Protein AF-A0A7V4LQ04-F1 (afdb_monomer_lite)

Sequence (183 aa):
MHCKVITAQLSDYAEFDQTTLKGTPGYFRIARTCKGQWWFLDPENKPFYYKGVCAVNRAGTPGGRRADPGPYAATVNKKYHYQAGVDSFISACIGKIKELNFNALGAWTTEEFFNNNVPFTEIIEFFKEGPFLPSVNEKNPLPDIFHPAWLIAADRKARALCSPLRYSKWLVGYFTDNELGFG

Foldseek 3Di:
DDQDDDDDDDDDDFPWPPVQWDDDAQAWIWTAGPVGDIFIAANNRHTDDAFADEQQDLQPAPDQLHRHRDPSNVVCCVPQVPVVHPVSVLVVSVVVCVVVVHQAHEESNDPVNQPPPGAYEYEQALQVWADFDPDPDPVRTGHPCVPPVSVVRSVVSCCVPCVVCVPPSRYNYYHHHPDNPPD

pLDDT: mean 89.76, std 14.64, range [37.78, 98.31]

Radius of gyration: 19.92 Å; chains: 1; bounding box: 58×37×59 Å

Secondary structure (DSSP, 8-state):
--PPP---SS-SS--B-GGG-BS-TTS-EEEEBTTS-EEEE-TTS-EE---EES--SS--SSSGGGPPP-HHHHHHHHHHTGGG-SHHHHHHHHHHHHHTT--EE-TT--GGGTTSS--EEEE--GGGSS-B---S-TTSPPB-TTSHHHHHHHHHHHHHHHGGGTT-SSEEEEE--S-----

Structure (mmCIF, N/CA/C/O backbone):
data_AF-A0A7V4LQ04-F1
#
_entry.id   AF-A0A7V4LQ04-F1
#
loop_
_atom_site.group_PDB
_atom_site.id
_atom_site.type_symbol
_atom_site.label_atom_id
_atom_site.label_alt_id
_atom_site.label_comp_id
_atom_site.label_asym_id
_atom_site.label_entity_id
_atom_site.label_seq_id
_atom_site.pdbx_PDB_ins_code
_atom_site.Cartn_x
_atom_site.Cartn_y
_atom_site.Cartn_z
_atom_site.occupancy
_atom_site.B_iso_or_equiv
_atom_site.auth_seq_id
_atom_site.auth_comp_id
_atom_site.auth_asym_id
_atom_site.auth_atom_id
_atom_site.pdbx_PDB_model_num
ATOM 1 N N . MET A 1 1 ? -33.899 -3.993 17.419 1.00 39.34 1 MET A N 1
ATOM 2 C CA . MET A 1 1 ? -32.480 -4.404 17.328 1.00 39.34 1 MET A CA 1
ATOM 3 C C . MET A 1 1 ? -31.778 -3.884 18.568 1.00 39.34 1 MET A C 1
ATOM 5 O O . MET A 1 1 ? -31.839 -2.688 18.808 1.00 39.34 1 MET A O 1
ATOM 9 N N . HIS A 1 2 ? -31.218 -4.758 19.400 1.00 44.12 2 HIS A N 1
ATOM 10 C CA . HIS A 1 2 ? -30.529 -4.361 20.632 1.00 44.12 2 HIS A CA 1
ATOM 11 C C . HIS A 1 2 ? -29.024 -4.557 20.448 1.00 44.12 2 HIS A C 1
ATOM 13 O O . HIS A 1 2 ? -28.567 -5.684 20.262 1.00 44.12 2 HIS A O 1
ATOM 19 N N . CYS A 1 3 ? -28.276 -3.452 20.453 1.00 42.38 3 CYS A N 1
ATOM 20 C CA . CYS A 1 3 ? -26.818 -3.449 20.426 1.00 42.38 3 CYS A CA 1
ATOM 21 C C . CYS A 1 3 ? -26.306 -3.762 21.842 1.00 42.38 3 CYS A C 1
ATOM 23 O O . CYS A 1 3 ? -26.755 -3.147 22.808 1.00 42.38 3 CYS A O 1
ATOM 25 N N . LYS A 1 4 ? -25.427 -4.759 21.989 1.00 49.12 4 LYS A N 1
ATOM 26 C CA . LYS A 1 4 ? -24.794 -5.087 23.277 1.00 49.12 4 LYS A CA 1
ATOM 27 C C . LYS A 1 4 ? -23.547 -4.219 23.460 1.00 49.12 4 LYS A C 1
ATOM 29 O O . LYS A 1 4 ? -22.681 -4.201 22.592 1.00 49.12 4 LYS A O 1
ATOM 34 N N . VAL A 1 5 ? -23.482 -3.531 24.597 1.00 46.34 5 VAL A N 1
ATOM 35 C CA . VAL A 1 5 ? -22.444 -2.561 24.979 1.00 46.34 5 VAL A CA 1
ATOM 36 C C . VAL A 1 5 ? -21.279 -3.269 25.678 1.00 46.34 5 VAL A C 1
ATOM 38 O O . VAL A 1 5 ? -21.506 -4.119 26.537 1.00 46.34 5 VAL A O 1
ATOM 41 N N . ILE A 1 6 ? -20.039 -2.887 25.362 1.00 44.56 6 ILE A N 1
ATOM 42 C CA . ILE A 1 6 ? -18.878 -3.101 26.238 1.00 44.56 6 ILE A CA 1
ATOM 43 C C . ILE A 1 6 ? -18.200 -1.747 26.429 1.00 44.56 6 ILE A C 1
ATOM 45 O O . ILE A 1 6 ? -17.820 -1.087 25.465 1.00 44.56 6 ILE A O 1
ATOM 49 N N . THR A 1 7 ? -18.080 -1.335 27.685 1.00 43.47 7 THR A N 1
ATOM 50 C CA . THR A 1 7 ? -17.451 -0.095 28.131 1.00 43.47 7 THR A CA 1
ATOM 51 C C . THR A 1 7 ? -15.933 -0.253 28.191 1.00 43.47 7 THR A C 1
ATOM 53 O O . THR A 1 7 ? -15.407 -0.985 29.024 1.00 43.47 7 THR A O 1
ATOM 56 N N . ALA A 1 8 ? -15.219 0.497 27.355 1.00 37.78 8 ALA A N 1
ATOM 57 C CA . ALA A 1 8 ? -13.847 0.915 27.618 1.00 37.78 8 ALA A CA 1
ATOM 58 C C . ALA A 1 8 ? -13.686 2.356 27.118 1.00 37.78 8 ALA A C 1
ATOM 60 O O . ALA A 1 8 ? -14.088 2.686 26.005 1.00 37.78 8 ALA A O 1
ATOM 61 N N . GLN A 1 9 ? -13.174 3.218 27.995 1.00 41.06 9 GLN A N 1
ATOM 62 C CA . GLN A 1 9 ? -13.114 4.668 27.837 1.00 41.06 9 GLN A CA 1
ATOM 63 C C . GLN A 1 9 ? -12.312 5.101 26.601 1.00 41.06 9 GLN A C 1
ATOM 65 O O . GLN A 1 9 ? -11.087 5.102 26.622 1.00 41.06 9 GLN A O 1
ATOM 70 N N . LEU A 1 10 ? -13.036 5.525 25.567 1.00 42.66 10 LEU A N 1
ATOM 71 C CA . LEU A 1 10 ? -12.818 6.703 24.723 1.00 42.66 10 LEU A CA 1
ATOM 72 C C . LEU A 1 10 ? -14.223 7.059 24.198 1.00 42.66 10 LEU A C 1
ATOM 74 O O . LEU A 1 10 ? -14.940 6.191 23.710 1.00 42.66 10 LEU A O 1
ATOM 78 N N . SER A 1 11 ? -14.646 8.297 24.439 1.00 41.94 11 SER A N 1
ATOM 79 C CA . SER A 1 11 ? -16.020 8.818 24.357 1.00 41.94 11 SER A CA 1
ATOM 80 C C . SER A 1 11 ? -16.844 8.362 23.142 1.00 41.94 11 SER A C 1
ATOM 82 O O . SER A 1 11 ? -16.360 8.462 22.023 1.00 41.94 11 SER A O 1
ATOM 84 N N . ASP A 1 12 ? -18.086 7.911 23.387 1.00 45.88 12 ASP A N 1
ATOM 85 C CA . ASP A 1 12 ? -19.365 7.993 22.631 1.00 45.88 12 ASP A CA 1
ATOM 86 C C . ASP A 1 12 ? -19.431 8.001 21.081 1.00 45.88 12 ASP A C 1
ATOM 88 O O . ASP A 1 12 ? -20.521 8.100 20.510 1.00 45.88 12 ASP A O 1
ATOM 92 N N . TYR A 1 13 ? -18.328 7.884 20.345 1.00 51.25 13 TYR A N 1
ATOM 93 C CA . TYR A 1 13 ? -18.290 8.214 18.919 1.00 51.25 13 TYR A CA 1
ATOM 94 C C . TYR A 1 13 ? -18.529 7.043 17.970 1.00 51.25 13 TYR A C 1
ATOM 96 O O . TYR A 1 13 ? -18.752 7.278 16.782 1.00 51.25 13 TYR A O 1
ATOM 104 N N . ALA A 1 14 ? -18.581 5.802 18.450 1.00 62.28 14 ALA A N 1
ATOM 105 C CA . ALA A 1 14 ? -18.986 4.692 17.599 1.00 62.28 14 ALA A CA 1
ATOM 106 C C . ALA A 1 14 ? -19.410 3.471 18.414 1.00 62.28 14 ALA A C 1
ATOM 108 O O . ALA A 1 14 ? -18.635 2.540 18.621 1.00 62.28 14 ALA A O 1
ATOM 109 N N . GLU A 1 15 ? -20.680 3.416 18.807 1.00 86.06 15 GLU A N 1
ATOM 110 C CA . GLU A 1 15 ? -21.297 2.098 18.909 1.00 86.06 15 GLU A CA 1
ATOM 111 C C . GLU A 1 15 ? -21.209 1.451 17.522 1.00 86.06 15 GLU A C 1
ATOM 113 O O . GLU A 1 15 ? -21.751 1.985 16.551 1.00 86.06 15 GLU A O 1
ATOM 118 N N . PHE A 1 16 ? -20.465 0.354 17.406 1.00 90.75 16 PHE A N 1
ATOM 119 C CA . PHE A 1 16 ? -20.340 -0.393 16.160 1.00 90.75 16 PHE A CA 1
ATOM 120 C C . PHE A 1 16 ? -21.415 -1.467 16.068 1.00 90.75 16 PHE A C 1
ATOM 122 O O . PHE A 1 16 ? -21.616 -2.243 17.005 1.00 90.75 16 PHE A O 1
ATOM 129 N N . ASP A 1 17 ? -22.038 -1.559 14.897 1.00 92.38 17 ASP A N 1
ATOM 130 C CA . ASP A 1 17 ? -22.910 -2.665 14.536 1.00 92.38 17 ASP A CA 1
ATOM 131 C C . ASP A 1 17 ? -22.056 -3.929 14.370 1.00 92.38 17 ASP A C 1
ATOM 133 O O . ASP A 1 17 ? -21.415 -4.145 13.336 1.00 92.38 17 ASP A O 1
ATOM 137 N N . GLN A 1 18 ? -22.043 -4.774 15.403 1.00 89.75 18 GLN A N 1
ATOM 138 C CA . GLN A 1 18 ? -21.232 -5.995 15.448 1.00 89.75 18 GLN A CA 1
ATOM 139 C C . GLN A 1 18 ? -21.544 -6.967 14.301 1.00 89.75 18 GLN A C 1
ATOM 141 O O . GLN A 1 18 ? -20.694 -7.779 13.945 1.00 89.75 18 GLN A O 1
ATOM 146 N N . THR A 1 19 ? -22.725 -6.874 13.679 1.00 95.19 19 THR A N 1
ATOM 147 C CA . THR A 1 19 ? -23.082 -7.719 12.527 1.00 95.19 19 THR A CA 1
ATOM 148 C C . THR A 1 19 ? -22.306 -7.345 11.259 1.00 95.19 19 THR A C 1
ATOM 150 O O . THR A 1 19 ? -22.142 -8.169 10.357 1.00 95.19 19 THR A O 1
ATOM 153 N N . THR A 1 20 ? -21.772 -6.120 11.203 1.00 96.44 20 THR A N 1
ATOM 154 C CA . THR A 1 20 ? -20.971 -5.608 10.080 1.00 96.44 20 THR A CA 1
ATOM 155 C C . THR A 1 20 ? -19.475 -5.843 10.244 1.00 96.44 20 THR A C 1
ATOM 157 O O . THR A 1 20 ? -18.717 -5.558 9.319 1.00 96.44 20 THR A O 1
ATOM 160 N N . LEU A 1 21 ? -19.040 -6.363 11.394 1.00 95.81 21 LEU A N 1
ATOM 161 C CA . LEU A 1 21 ? -17.631 -6.559 11.700 1.00 95.81 21 LEU A CA 1
ATOM 162 C C . LEU A 1 21 ? -17.006 -7.593 10.754 1.00 95.81 21 LEU A C 1
ATOM 164 O O . LEU A 1 21 ? -17.440 -8.746 10.702 1.00 95.81 21 LEU A O 1
ATOM 168 N N . LYS A 1 22 ? -15.973 -7.188 10.008 1.00 97.19 22 LYS A N 1
ATOM 169 C CA . LYS A 1 22 ? -15.220 -8.058 9.090 1.00 97.19 22 LYS A CA 1
ATOM 170 C C . LYS A 1 22 ? -13.723 -7.996 9.371 1.00 97.19 22 LYS A C 1
ATOM 172 O O . LYS A 1 22 ? -13.176 -6.924 9.618 1.00 97.19 22 LYS A O 1
ATOM 177 N N . GLY A 1 23 ? -13.070 -9.151 9.269 1.00 95.62 23 GLY A N 1
ATOM 178 C CA . GLY A 1 23 ? -11.631 -9.327 9.473 1.00 95.62 23 GLY A CA 1
ATOM 179 C C . GLY A 1 23 ? -11.290 -10.122 10.737 1.00 95.62 23 GLY A C 1
ATOM 180 O O . GLY A 1 23 ? -12.163 -10.464 11.537 1.00 95.62 23 GLY A O 1
ATOM 181 N N . THR A 1 24 ? -10.005 -10.422 10.909 1.00 95.56 24 THR A N 1
ATOM 182 C CA . THR A 1 24 ? -9.486 -11.275 11.990 1.00 95.56 24 THR A CA 1
ATOM 183 C C . THR A 1 24 ? -9.037 -10.424 13.182 1.00 95.56 24 THR A C 1
ATOM 185 O O . THR A 1 24 ? -8.336 -9.435 12.967 1.00 95.56 24 THR A O 1
ATOM 188 N N . PRO A 1 25 ? -9.403 -10.763 14.437 1.00 94.88 25 PRO A N 1
ATOM 189 C CA . PRO A 1 25 ? -8.907 -10.057 15.620 1.00 94.88 25 PRO A CA 1
ATOM 190 C C . PRO A 1 25 ? -7.378 -9.959 15.656 1.00 94.88 25 PRO A C 1
ATOM 192 O O . PRO A 1 25 ? -6.672 -10.884 15.249 1.00 94.88 25 PRO A O 1
ATOM 195 N N . GLY A 1 26 ? -6.863 -8.834 16.152 1.00 95.56 26 GLY A N 1
ATOM 196 C CA . GLY A 1 26 ? -5.428 -8.567 16.139 1.00 95.56 26 GLY A CA 1
ATOM 197 C C . GLY A 1 26 ? -4.886 -8.215 14.754 1.00 95.56 26 GLY A C 1
ATOM 198 O O . GLY A 1 26 ? -3.696 -8.374 14.538 1.00 95.56 26 GLY A O 1
ATOM 199 N N . TYR A 1 27 ? -5.714 -7.796 13.805 1.00 97.81 27 TYR A N 1
ATOM 200 C CA . TYR A 1 27 ? -5.316 -7.180 12.536 1.00 97.81 27 TYR A CA 1
ATOM 201 C C . TYR A 1 27 ? -6.244 -5.995 12.272 1.00 97.81 27 TYR A C 1
ATOM 203 O O . TYR A 1 27 ? -7.219 -5.811 13.002 1.00 97.81 27 TYR A O 1
ATOM 211 N N . PHE A 1 28 ? -5.975 -5.211 11.228 1.00 97.88 28 PHE A N 1
ATOM 212 C CA . PHE A 1 28 ? -6.939 -4.213 10.783 1.00 97.88 28 PHE A CA 1
ATOM 213 C C . PHE A 1 28 ? -8.249 -4.878 10.351 1.00 97.88 28 PHE A C 1
ATOM 215 O O . PHE A 1 28 ? -8.267 -5.924 9.697 1.00 97.88 28 PHE A O 1
ATOM 222 N N . ARG A 1 29 ? -9.360 -4.269 10.754 1.00 97.50 29 ARG A N 1
ATOM 223 C CA . ARG A 1 29 ? -10.722 -4.744 10.489 1.00 97.50 29 ARG A CA 1
ATOM 224 C C . ARG A 1 29 ? -11.580 -3.593 10.000 1.00 97.50 29 ARG A C 1
ATOM 226 O O . ARG A 1 29 ? -11.155 -2.443 10.036 1.00 97.50 29 ARG A O 1
ATOM 233 N N . ILE A 1 30 ? -12.797 -3.899 9.576 1.00 97.25 30 ILE A N 1
ATOM 234 C CA . ILE A 1 30 ? -13.796 -2.882 9.254 1.00 97.25 30 ILE A CA 1
ATOM 235 C C . ILE A 1 30 ? -15.087 -3.154 10.009 1.00 97.25 30 ILE A C 1
ATOM 237 O O . ILE A 1 30 ? -15.466 -4.307 10.229 1.00 97.25 30 ILE A O 1
ATOM 241 N N . ALA A 1 31 ? -15.764 -2.082 10.393 1.00 96.50 31 ALA A N 1
ATOM 242 C CA . ALA A 1 31 ? -17.112 -2.128 10.929 1.00 96.50 31 ALA A CA 1
ATOM 243 C C . ALA A 1 31 ? -17.835 -0.823 10.611 1.00 96.50 31 ALA A C 1
ATOM 245 O O . ALA A 1 31 ? -17.219 0.226 10.400 1.00 96.50 31 ALA A O 1
ATOM 246 N N . ARG A 1 32 ? -19.161 -0.892 10.601 1.00 95.81 32 ARG A N 1
ATOM 247 C CA . ARG A 1 32 ? -20.026 0.270 10.480 1.00 95.81 32 ARG A CA 1
ATOM 248 C C . ARG A 1 32 ? -20.521 0.684 11.861 1.00 95.81 32 ARG A C 1
ATOM 250 O O . ARG A 1 32 ? -20.871 -0.164 12.680 1.00 95.81 32 ARG A O 1
ATOM 257 N N . THR A 1 33 ? -20.577 1.980 12.132 1.00 93.56 33 THR A N 1
ATOM 258 C CA . THR A 1 33 ? -21.249 2.499 13.330 1.00 93.56 33 THR A CA 1
ATOM 259 C C . THR A 1 33 ? -22.756 2.221 13.256 1.00 93.56 33 THR A C 1
ATOM 261 O O . THR A 1 33 ? -23.320 2.087 12.166 1.00 93.56 33 THR A O 1
ATOM 264 N N . CYS A 1 34 ? -23.453 2.222 14.394 1.00 90.69 34 CYS A N 1
ATOM 265 C CA . CYS A 1 34 ? -24.920 2.183 14.466 1.00 90.69 34 CYS A CA 1
ATOM 266 C C . CYS A 1 34 ? -25.579 3.357 13.715 1.00 90.69 34 CYS A C 1
ATOM 268 O O . CYS A 1 34 ? -26.743 3.278 13.335 1.00 90.69 34 CYS A O 1
ATOM 270 N N . LYS A 1 35 ? -24.825 4.440 13.477 1.00 91.06 35 LYS A N 1
ATOM 271 C CA . LYS A 1 35 ? -25.237 5.621 12.703 1.00 91.06 35 LYS A CA 1
ATOM 272 C C . LYS A 1 35 ? -24.891 5.528 11.209 1.00 91.06 35 LYS A C 1
ATOM 274 O O . LYS A 1 35 ? -25.196 6.457 10.467 1.00 91.06 35 LYS A O 1
ATOM 279 N N . GLY A 1 36 ? -24.262 4.440 10.754 1.00 93.06 36 GLY A N 1
ATOM 280 C CA . GLY A 1 36 ? -24.052 4.140 9.336 1.00 93.06 36 GLY A CA 1
ATOM 281 C C . GLY A 1 36 ? -22.673 4.477 8.750 1.00 93.06 36 GLY A C 1
ATOM 282 O O . GLY A 1 36 ? -22.470 4.232 7.564 1.00 93.06 36 GLY A O 1
ATOM 283 N N . GLN A 1 37 ? -21.715 4.993 9.528 1.00 95.06 37 GLN A N 1
ATOM 284 C CA . GLN A 1 37 ? -20.375 5.348 9.024 1.00 95.06 37 GLN A CA 1
ATOM 285 C C . GLN A 1 37 ? -19.444 4.134 9.037 1.00 95.06 37 GLN A C 1
ATOM 287 O O . GLN A 1 37 ? -19.369 3.436 10.044 1.00 95.06 37 GLN A O 1
ATOM 292 N N . TRP A 1 38 ? -18.706 3.898 7.952 1.00 95.88 38 TRP A N 1
ATOM 293 C CA . TRP A 1 38 ? -17.673 2.861 7.904 1.00 95.88 38 TRP A CA 1
ATOM 294 C C . TRP A 1 38 ? -16.357 3.362 8.482 1.00 95.88 38 TRP A C 1
ATOM 296 O O . TRP A 1 38 ? -15.918 4.468 8.175 1.00 95.88 38 TRP A O 1
ATOM 306 N N . TRP A 1 39 ? -15.724 2.512 9.280 1.00 96.31 39 TRP A N 1
ATOM 307 C CA . TRP A 1 39 ? -14.417 2.763 9.865 1.00 96.31 39 TRP A CA 1
ATOM 308 C C . TRP A 1 39 ? -13.512 1.558 9.683 1.00 96.31 39 TRP A C 1
ATOM 310 O O . TRP A 1 39 ? -13.976 0.412 9.693 1.00 96.31 39 TRP A O 1
ATOM 320 N N . PHE A 1 40 ? -12.210 1.827 9.605 1.00 97.31 40 PHE A N 1
ATOM 321 C CA . PHE A 1 40 ? -11.238 0.825 10.004 1.00 97.31 40 PHE A CA 1
ATOM 322 C C . PHE A 1 40 ? -11.228 0.712 11.528 1.00 97.31 40 PHE A C 1
ATOM 324 O O . PHE A 1 40 ? -11.465 1.684 12.247 1.00 97.31 40 PHE A O 1
ATOM 331 N N . LEU A 1 41 ? -10.907 -0.478 12.009 1.00 96.62 41 LEU A N 1
ATOM 332 C CA . LEU A 1 41 ? -10.505 -0.726 13.382 1.00 96.62 41 LEU A CA 1
ATOM 333 C C . LEU A 1 41 ? -9.048 -1.176 13.351 1.00 96.62 41 LEU A C 1
ATOM 335 O O . LEU A 1 41 ? -8.695 -2.015 12.518 1.00 96.62 41 LEU A O 1
ATOM 339 N N . ASP A 1 42 ? -8.218 -0.624 14.228 1.00 96.31 42 ASP A N 1
ATOM 340 C CA . ASP A 1 42 ? -6.827 -1.056 14.375 1.00 96.31 42 ASP A CA 1
ATOM 341 C C . ASP A 1 42 ? -6.737 -2.469 15.009 1.00 96.31 42 ASP A C 1
ATOM 343 O O . ASP A 1 42 ? -7.763 -3.038 15.411 1.00 96.31 42 ASP A O 1
ATOM 347 N N . PRO A 1 43 ? -5.538 -3.076 15.111 1.00 96.31 43 PRO A N 1
ATOM 348 C CA . PRO A 1 43 ? -5.368 -4.396 15.727 1.00 96.31 43 PRO A CA 1
ATOM 349 C C . PRO A 1 43 ? -5.865 -4.509 17.179 1.00 96.31 43 PRO A C 1
ATOM 351 O O . PRO A 1 43 ? -6.101 -5.620 17.656 1.00 96.31 43 PRO A O 1
ATOM 354 N N . GLU A 1 44 ? -6.042 -3.384 17.871 1.00 94.75 44 GLU A N 1
ATOM 355 C CA . GLU A 1 44 ? -6.535 -3.271 19.248 1.00 94.75 44 GLU A CA 1
ATOM 356 C C . GLU A 1 44 ? -8.033 -2.926 19.306 1.00 94.75 44 GLU A C 1
ATOM 358 O O . GLU A 1 44 ? -8.594 -2.758 20.388 1.00 94.75 44 GLU A O 1
ATOM 363 N N . ASN A 1 45 ? -8.702 -2.888 18.150 1.00 92.31 45 ASN A N 1
ATOM 364 C CA . ASN A 1 45 ? -10.117 -2.583 17.950 1.00 92.31 45 ASN A CA 1
ATOM 365 C C . ASN A 1 45 ? -10.516 -1.128 18.199 1.00 92.31 45 ASN A C 1
ATOM 367 O O . ASN A 1 45 ? -11.700 -0.849 18.403 1.00 92.31 45 ASN A O 1
ATOM 371 N N . LYS A 1 46 ? -9.567 -0.195 18.149 1.00 92.81 46 LYS A N 1
ATOM 372 C CA . LYS A 1 46 ? -9.871 1.233 18.236 1.00 92.81 46 LYS A CA 1
ATOM 373 C C . LYS A 1 46 ? -10.270 1.764 16.854 1.00 92.81 46 LYS A C 1
ATOM 375 O O . LYS A 1 46 ? -9.703 1.319 15.852 1.00 92.81 46 LYS A O 1
ATOM 380 N N . PRO A 1 47 ? -11.224 2.712 16.770 1.00 94.06 47 PRO A N 1
ATOM 381 C CA . PRO A 1 47 ? -11.537 3.398 15.522 1.00 94.06 47 PRO A CA 1
ATOM 382 C C . PRO A 1 47 ? -10.281 3.999 14.894 1.00 94.06 47 PRO A C 1
ATOM 384 O O . PRO A 1 47 ? -9.528 4.717 15.551 1.00 94.06 47 PRO A O 1
ATOM 387 N N . PHE A 1 48 ? -10.078 3.730 13.611 1.00 95.69 48 PHE A N 1
ATOM 388 C CA . PHE A 1 48 ? -8.908 4.173 12.874 1.00 95.69 48 PHE A CA 1
ATOM 389 C C . PHE A 1 48 ? -9.325 4.894 11.593 1.00 95.69 48 PHE A C 1
ATOM 391 O O . PHE A 1 48 ? -10.040 4.354 10.748 1.00 95.69 48 PHE A O 1
ATOM 398 N N . TYR A 1 49 ? -8.856 6.131 11.442 1.00 95.44 49 TYR A N 1
ATOM 399 C CA . TYR A 1 49 ? -8.964 6.884 10.198 1.00 95.44 49 TYR A CA 1
ATOM 400 C C . TYR A 1 49 ? -7.620 6.835 9.478 1.00 95.44 49 TYR A C 1
ATOM 402 O O . TYR A 1 49 ? -6.630 7.382 9.968 1.00 95.44 49 TYR A O 1
ATOM 410 N N . TYR A 1 50 ? -7.575 6.165 8.329 1.00 97.25 50 TYR A N 1
ATOM 411 C CA . TYR A 1 50 ? -6.352 6.017 7.549 1.00 97.25 50 TYR A CA 1
ATOM 412 C C . TYR A 1 50 ? -6.012 7.336 6.841 1.00 97.25 50 TYR A C 1
ATOM 414 O O . TYR A 1 50 ? -6.707 7.752 5.915 1.00 97.25 50 TYR A O 1
ATOM 422 N N . LYS A 1 51 ? -4.924 7.990 7.256 1.00 97.94 51 LYS A N 1
ATOM 423 C CA . LYS A 1 51 ? -4.384 9.195 6.621 1.00 97.94 51 LYS A CA 1
ATOM 424 C C . LYS A 1 51 ? -2.934 8.925 6.227 1.00 97.94 51 LYS A C 1
ATOM 426 O O . LYS A 1 51 ? -2.009 9.170 7.007 1.00 97.94 51 LYS A O 1
ATOM 431 N N . GLY A 1 52 ? -2.763 8.386 5.021 1.00 96.62 52 GLY A N 1
ATOM 432 C CA . GLY A 1 52 ? -1.473 7.951 4.488 1.00 96.62 52 GLY A CA 1
ATOM 433 C C . GLY A 1 52 ? -0.876 8.865 3.419 1.00 96.62 52 GLY A C 1
ATOM 434 O O . GLY A 1 52 ? -1.590 9.629 2.771 1.00 96.62 52 GLY A O 1
ATOM 435 N N . VAL A 1 53 ? 0.442 8.764 3.236 1.00 97.25 53 VAL A N 1
ATOM 436 C CA . VAL A 1 53 ? 1.187 9.388 2.128 1.00 97.25 53 VAL A CA 1
ATOM 437 C C . VAL A 1 53 ? 1.594 8.301 1.137 1.00 97.25 53 VAL A C 1
ATOM 439 O O . VAL A 1 53 ? 2.276 7.357 1.525 1.00 97.25 53 VAL A O 1
ATOM 442 N N . CYS A 1 54 ? 1.182 8.413 -0.125 1.00 95.31 54 CYS A N 1
ATOM 443 C CA . CYS A 1 54 ? 1.584 7.480 -1.183 1.00 95.31 54 CYS A CA 1
ATOM 444 C C . CYS A 1 54 ? 3.022 7.739 -1.655 1.00 95.31 54 CYS A C 1
ATOM 446 O O . CYS A 1 54 ? 3.541 8.845 -1.512 1.00 95.31 54 CYS A O 1
ATOM 448 N N . ALA A 1 55 ? 3.636 6.727 -2.272 1.00 94.88 55 ALA A N 1
ATOM 449 C CA . ALA A 1 55 ? 4.945 6.820 -2.918 1.00 94.88 55 ALA A CA 1
ATOM 450 C C . ALA A 1 55 ? 6.077 7.312 -1.993 1.00 94.88 55 ALA A C 1
ATOM 452 O O . ALA A 1 55 ? 6.961 8.061 -2.412 1.00 94.88 55 ALA A O 1
ATOM 453 N N . VAL A 1 56 ? 6.075 6.871 -0.728 1.00 95.69 56 VAL A N 1
ATOM 454 C CA . VAL A 1 56 ? 7.199 7.113 0.190 1.00 95.69 56 VAL A CA 1
ATOM 455 C C . VAL A 1 56 ? 8.338 6.173 -0.186 1.00 95.69 56 VAL A C 1
ATOM 457 O O . VAL A 1 56 ? 8.372 5.019 0.233 1.00 95.69 56 VAL A O 1
ATOM 460 N N . ASN A 1 57 ? 9.241 6.659 -1.028 1.00 95.19 57 ASN A N 1
ATOM 461 C CA . ASN A 1 57 ? 10.368 5.891 -1.531 1.00 95.19 57 ASN A CA 1
ATOM 462 C C . ASN A 1 57 ? 11.538 6.802 -1.909 1.00 95.19 57 ASN A C 1
ATOM 464 O O . ASN A 1 57 ? 11.447 8.031 -1.914 1.00 95.19 57 ASN A O 1
ATOM 468 N N . ARG A 1 58 ? 12.656 6.165 -2.242 1.00 95.12 58 ARG A N 1
ATOM 469 C CA . ARG A 1 58 ? 13.887 6.827 -2.664 1.00 95.12 58 ARG A CA 1
ATOM 470 C C . ARG A 1 58 ? 13.909 7.235 -4.145 1.00 95.12 58 ARG A C 1
ATOM 472 O O . ARG A 1 58 ? 14.671 8.134 -4.502 1.00 95.12 58 ARG A O 1
ATOM 479 N N . ALA A 1 59 ? 13.161 6.557 -5.013 1.00 93.94 59 ALA A N 1
ATOM 480 C CA . ALA A 1 59 ? 13.311 6.690 -6.462 1.00 93.94 59 ALA A CA 1
ATOM 481 C C . ALA A 1 59 ? 12.936 8.095 -6.959 1.00 93.94 59 ALA A C 1
ATOM 483 O O . ALA A 1 59 ? 13.680 8.688 -7.744 1.00 93.94 59 ALA A O 1
ATOM 484 N N . GLY A 1 60 ? 11.831 8.651 -6.446 1.00 90.56 60 GLY A N 1
ATOM 485 C CA . GLY A 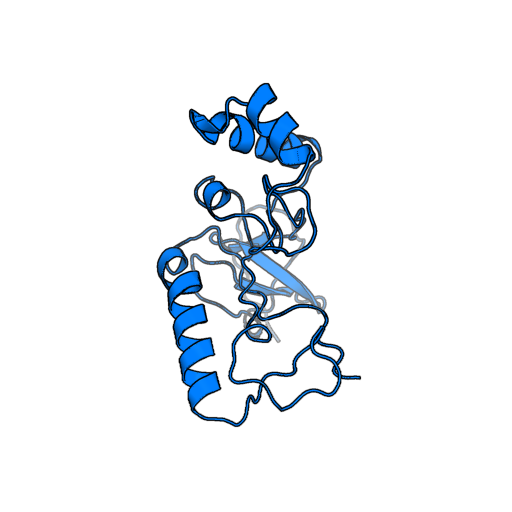1 60 ? 11.358 9.995 -6.796 1.00 90.56 60 GLY A CA 1
ATOM 486 C C . GLY A 1 60 ? 10.942 10.148 -8.264 1.00 90.56 60 GLY A C 1
ATOM 487 O O . GLY A 1 60 ? 10.991 11.251 -8.805 1.00 90.56 60 GLY A O 1
ATOM 488 N N . THR A 1 61 ? 10.577 9.046 -8.916 1.00 92.69 61 THR A N 1
ATOM 489 C CA . THR A 1 61 ? 10.199 8.958 -10.332 1.00 92.69 61 THR A CA 1
ATOM 490 C C . THR A 1 61 ? 8.895 8.166 -10.491 1.00 92.69 61 THR A C 1
ATOM 492 O O . THR A 1 61 ? 8.493 7.433 -9.579 1.00 92.69 61 THR A O 1
ATOM 495 N N . PRO A 1 62 ? 8.195 8.300 -11.635 1.00 87.75 62 PRO A N 1
ATOM 496 C CA . PRO A 1 62 ? 7.056 7.445 -11.956 1.00 87.75 62 PRO A CA 1
ATOM 497 C C . PRO A 1 62 ? 7.458 5.967 -12.063 1.00 87.75 62 PRO A C 1
ATOM 499 O O . PRO A 1 62 ? 8.578 5.644 -12.443 1.00 87.75 62 PRO A O 1
ATOM 502 N N . GLY A 1 63 ? 6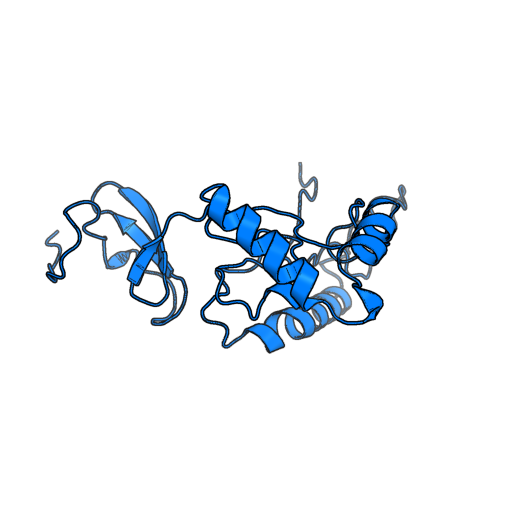.517 5.063 -11.781 1.00 82.31 63 GLY A N 1
ATOM 503 C CA . GLY A 1 63 ? 6.731 3.610 -11.891 1.00 82.31 63 GLY A CA 1
ATOM 504 C C . GLY A 1 63 ? 6.371 2.822 -10.632 1.00 82.31 63 GLY A C 1
ATOM 505 O O . GLY A 1 63 ? 6.331 1.589 -10.668 1.00 82.31 63 GLY A O 1
ATOM 506 N N . GLY A 1 64 ? 6.050 3.515 -9.535 1.00 81.12 64 GLY A N 1
ATOM 507 C CA . GLY A 1 64 ? 5.630 2.882 -8.290 1.00 81.12 64 GLY A CA 1
ATOM 508 C C . GLY A 1 64 ? 6.748 2.020 -7.706 1.00 81.12 64 GLY A C 1
ATOM 509 O O . GLY A 1 64 ? 7.858 2.500 -7.503 1.00 81.12 64 GLY A O 1
ATOM 510 N N . ARG A 1 65 ? 6.487 0.723 -7.500 1.00 79.56 65 ARG A N 1
ATOM 511 C CA . ARG A 1 65 ? 7.509 -0.239 -7.037 1.00 79.56 65 ARG A CA 1
ATOM 512 C C . ARG A 1 65 ? 8.634 -0.496 -8.041 1.00 79.56 65 ARG A C 1
ATOM 514 O O . ARG A 1 65 ? 9.662 -1.039 -7.665 1.00 79.56 65 ARG A O 1
ATOM 521 N N . ARG A 1 66 ? 8.421 -0.173 -9.318 1.00 83.81 66 ARG A N 1
ATOM 522 C CA . ARG A 1 66 ? 9.371 -0.416 -10.419 1.00 83.81 66 ARG A CA 1
ATOM 523 C C . ARG A 1 66 ? 10.058 0.877 -10.862 1.00 83.81 66 ARG A C 1
ATOM 525 O O . ARG A 1 66 ? 10.587 0.937 -11.961 1.00 83.81 66 ARG A O 1
ATOM 532 N N . ALA A 1 67 ? 9.949 1.928 -10.052 1.00 89.50 67 ALA A N 1
ATOM 533 C CA . ALA A 1 67 ? 10.492 3.236 -10.362 1.00 89.50 67 ALA A CA 1
ATOM 534 C C . ALA A 1 67 ? 12.027 3.204 -10.328 1.00 89.50 67 ALA A C 1
ATOM 536 O O . ALA A 1 67 ? 12.626 2.877 -9.300 1.00 89.50 67 ALA A O 1
ATOM 537 N N . ASP A 1 68 ? 12.659 3.576 -11.440 1.00 91.81 68 ASP A N 1
ATOM 538 C CA . ASP A 1 68 ? 14.112 3.714 -11.512 1.00 91.81 68 ASP A CA 1
ATOM 539 C C . ASP A 1 68 ? 14.580 4.960 -10.743 1.00 91.81 68 ASP A C 1
ATOM 541 O O . ASP A 1 68 ? 13.951 6.017 -10.851 1.00 91.81 68 ASP A O 1
ATOM 545 N N . PRO A 1 69 ? 15.692 4.905 -9.988 1.00 92.69 69 PRO A N 1
ATOM 546 C CA . PRO A 1 69 ? 16.189 6.062 -9.249 1.00 92.69 69 PRO A CA 1
ATOM 547 C C . PRO A 1 69 ? 16.458 7.282 -10.145 1.00 92.69 69 PRO A C 1
ATOM 549 O O . PRO A 1 69 ? 17.278 7.225 -11.059 1.00 92.69 69 PRO A O 1
ATOM 552 N N . GLY A 1 70 ? 15.808 8.411 -9.845 1.00 93.12 70 GLY A N 1
ATOM 553 C CA . GLY A 1 70 ? 16.015 9.682 -10.545 1.00 93.12 70 GLY A CA 1
ATOM 554 C C . GLY A 1 70 ? 16.972 10.649 -9.831 1.00 93.12 70 GLY A C 1
ATOM 555 O O . GLY A 1 70 ? 17.639 10.285 -8.857 1.00 93.12 70 GLY A O 1
ATOM 556 N N . PRO A 1 71 ? 17.010 11.931 -10.247 1.00 96.25 71 PRO A N 1
ATOM 557 C CA . PRO A 1 71 ? 17.840 12.962 -9.612 1.00 96.25 71 PRO A CA 1
ATOM 558 C C . PRO A 1 71 ? 17.589 13.126 -8.104 1.00 96.25 71 PRO A C 1
ATOM 560 O O . PRO A 1 71 ? 18.532 13.337 -7.341 1.00 96.25 71 PRO A O 1
ATOM 563 N N . TYR A 1 72 ? 16.339 12.955 -7.652 1.00 96.38 72 TYR A N 1
ATOM 564 C CA . TYR A 1 72 ? 15.984 12.959 -6.227 1.00 96.38 72 TYR A CA 1
ATOM 565 C C . TYR A 1 72 ? 16.783 11.920 -5.432 1.00 96.38 72 TYR A C 1
ATOM 567 O O . TYR A 1 72 ? 17.283 12.195 -4.339 1.00 96.38 72 TYR A O 1
ATOM 575 N N . ALA A 1 73 ? 16.986 10.743 -6.017 1.00 96.69 73 ALA A N 1
ATOM 576 C CA . ALA A 1 73 ? 17.730 9.667 -5.398 1.00 96.69 73 ALA A CA 1
ATOM 577 C C . ALA A 1 73 ? 19.206 10.072 -5.177 1.00 96.69 73 ALA A C 1
ATOM 579 O O . ALA A 1 73 ? 19.792 9.760 -4.137 1.00 96.69 73 ALA A O 1
ATOM 580 N N . ALA A 1 74 ? 19.828 10.827 -6.088 1.00 96.56 74 ALA A N 1
ATOM 581 C CA . ALA A 1 74 ? 21.184 11.345 -5.872 1.00 96.56 74 ALA A CA 1
ATOM 582 C C . ALA A 1 74 ? 21.250 12.287 -4.652 1.00 96.56 74 ALA A C 1
ATOM 584 O O . ALA A 1 74 ? 22.166 12.184 -3.831 1.00 96.56 74 ALA A O 1
ATOM 585 N N . THR A 1 75 ? 20.237 13.138 -4.468 1.00 97.56 75 THR A N 1
ATOM 586 C CA . THR A 1 75 ? 20.112 13.999 -3.282 1.00 97.56 75 THR A CA 1
ATOM 587 C C . THR A 1 75 ? 19.919 13.185 -2.005 1.00 97.56 75 THR A C 1
ATOM 589 O O . THR A 1 75 ? 20.607 13.442 -1.018 1.00 97.56 75 THR A O 1
ATOM 592 N N . VAL A 1 76 ? 19.039 12.178 -2.016 1.00 97.69 76 VAL A N 1
ATOM 593 C CA . VAL A 1 76 ? 18.815 11.289 -0.862 1.00 97.69 76 VAL A CA 1
ATOM 594 C C . VAL A 1 76 ? 20.095 10.538 -0.488 1.00 97.69 76 VAL A C 1
ATOM 596 O O . VAL A 1 76 ? 20.432 10.471 0.690 1.00 97.69 76 VAL A O 1
ATOM 599 N N . ASN A 1 77 ? 20.850 10.045 -1.478 1.00 97.19 77 ASN A N 1
ATOM 600 C CA . ASN A 1 77 ? 22.129 9.359 -1.253 1.00 97.19 77 ASN A CA 1
ATOM 601 C C . ASN A 1 77 ? 23.099 10.255 -0.495 1.00 97.19 77 ASN A C 1
ATOM 603 O O . ASN A 1 77 ? 23.639 9.863 0.533 1.00 97.19 77 ASN A O 1
ATOM 607 N N . LYS A 1 78 ? 23.291 11.477 -1.001 1.00 97.81 78 LYS A N 1
ATOM 608 C CA . LYS A 1 78 ? 24.229 12.432 -0.419 1.00 97.81 78 LYS A CA 1
ATOM 609 C C . LYS A 1 78 ? 23.788 12.891 0.971 1.00 97.81 78 LYS A C 1
ATOM 611 O O . LYS A 1 78 ? 24.624 13.009 1.854 1.00 97.81 78 LYS A O 1
ATOM 616 N N . LYS A 1 79 ? 22.495 13.178 1.155 1.00 98.31 79 LYS A N 1
ATOM 617 C CA . LYS A 1 79 ? 21.965 13.762 2.395 1.00 98.31 79 LYS A CA 1
ATOM 618 C C . LYS A 1 79 ? 21.880 12.758 3.544 1.00 98.31 79 LYS A C 1
ATOM 620 O O . LYS A 1 79 ? 22.101 13.145 4.684 1.00 98.31 79 LYS A O 1
ATOM 625 N N . TYR A 1 80 ? 21.532 11.507 3.247 1.00 98.12 80 TYR A N 1
ATOM 626 C CA . TYR A 1 80 ? 21.262 10.481 4.260 1.00 98.12 80 TYR A CA 1
ATOM 627 C C . TYR A 1 80 ? 22.290 9.350 4.265 1.00 98.12 80 TYR A C 1
ATOM 629 O O . TYR A 1 80 ? 22.103 8.377 4.984 1.00 98.12 80 TYR A O 1
ATOM 637 N N . HIS A 1 81 ? 23.351 9.458 3.457 1.00 96.88 81 HIS A N 1
ATOM 638 C CA . HIS A 1 81 ? 24.347 8.400 3.271 1.00 96.88 81 HIS A CA 1
ATOM 639 C C . HIS A 1 81 ? 23.703 7.046 2.940 1.00 96.88 81 HIS A C 1
ATOM 641 O O . HIS A 1 81 ? 24.118 6.010 3.449 1.00 96.88 81 HIS A O 1
ATOM 647 N N . TYR A 1 82 ? 22.679 7.061 2.079 1.00 95.50 82 TYR A N 1
ATOM 648 C CA . TYR A 1 82 ? 21.772 5.924 1.876 1.00 95.50 82 TYR A CA 1
ATOM 649 C C . TYR A 1 82 ? 22.497 4.627 1.477 1.00 95.50 82 TYR A C 1
ATOM 651 O O . TYR A 1 82 ? 22.083 3.546 1.877 1.00 95.50 82 TYR A O 1
ATOM 659 N N . GLN A 1 83 ? 23.607 4.710 0.732 1.00 93.44 83 GLN A N 1
ATOM 660 C CA . GLN A 1 83 ? 24.389 3.521 0.364 1.00 93.44 83 GLN A CA 1
ATOM 661 C C . GLN A 1 83 ? 25.093 2.843 1.550 1.00 93.44 83 GLN A C 1
ATOM 663 O O . GLN A 1 83 ? 25.443 1.672 1.446 1.00 93.44 83 GLN A O 1
ATOM 668 N N . ALA A 1 84 ? 25.318 3.561 2.652 1.00 95.69 84 ALA A N 1
ATOM 669 C CA . ALA A 1 84 ? 25.872 3.007 3.886 1.00 95.69 84 ALA A CA 1
ATOM 670 C C . ALA A 1 84 ? 24.783 2.438 4.816 1.00 95.69 84 ALA A C 1
ATOM 672 O O . ALA A 1 84 ? 25.096 1.668 5.719 1.00 95.69 84 ALA A O 1
ATOM 673 N N . GLY A 1 85 ? 23.518 2.811 4.603 1.00 96.19 85 GLY A N 1
ATOM 674 C CA . GLY A 1 85 ? 22.377 2.358 5.391 1.00 96.19 85 GLY A CA 1
ATOM 675 C C . GLY A 1 85 ? 21.136 3.218 5.148 1.00 96.19 85 GLY A C 1
ATOM 676 O O . GLY A 1 85 ? 21.227 4.423 4.917 1.00 96.19 85 GLY A O 1
ATOM 677 N N . VAL A 1 86 ? 19.959 2.596 5.213 1.00 96.25 86 VAL A N 1
ATOM 678 C CA . VAL A 1 86 ? 18.676 3.243 4.877 1.00 96.25 86 VAL A CA 1
ATOM 679 C C . VAL A 1 86 ? 18.014 3.955 6.063 1.00 96.25 86 VAL A C 1
ATOM 681 O O . VAL A 1 86 ? 17.162 4.824 5.869 1.00 96.25 86 VAL A O 1
ATOM 684 N N . ASP A 1 87 ? 18.439 3.646 7.290 1.00 97.12 87 ASP A N 1
ATOM 685 C CA . ASP A 1 87 ? 17.770 4.050 8.534 1.00 97.12 87 ASP A CA 1
ATOM 686 C C . ASP A 1 87 ? 17.639 5.567 8.698 1.00 97.12 87 ASP A C 1
ATOM 688 O O . ASP A 1 87 ? 16.608 6.060 9.164 1.00 97.12 87 ASP A O 1
ATOM 692 N N . SER A 1 88 ? 18.660 6.329 8.287 1.00 97.88 88 SER A N 1
ATOM 693 C CA . SER A 1 88 ? 18.644 7.795 8.370 1.00 97.88 88 SER A CA 1
ATOM 694 C C . SER A 1 88 ? 17.546 8.397 7.488 1.00 97.88 88 SER A C 1
ATOM 696 O O . SER A 1 88 ? 16.818 9.300 7.911 1.00 97.88 88 SER A O 1
ATOM 698 N N . PHE A 1 89 ? 17.375 7.855 6.279 1.00 97.88 89 PHE A N 1
ATOM 699 C CA . PHE A 1 89 ? 16.323 8.276 5.360 1.00 97.88 89 PHE A CA 1
ATOM 700 C C . PHE A 1 89 ? 14.939 7.881 5.882 1.00 97.88 89 PHE A C 1
ATOM 702 O O . PHE A 1 89 ? 14.050 8.731 5.953 1.00 97.88 89 PHE A O 1
ATOM 709 N N . ILE A 1 90 ? 14.778 6.628 6.321 1.00 97.94 90 ILE A N 1
ATOM 710 C CA . ILE A 1 90 ? 13.516 6.116 6.875 1.00 97.94 90 ILE A CA 1
ATOM 711 C C . ILE A 1 90 ? 13.067 6.961 8.068 1.00 97.94 90 ILE A C 1
ATOM 713 O O . ILE A 1 90 ? 11.934 7.449 8.096 1.00 97.94 90 ILE A O 1
ATOM 717 N N . SER A 1 91 ? 13.969 7.190 9.024 1.00 98.00 91 SER A N 1
ATOM 718 C CA . SER A 1 91 ? 13.690 7.960 10.237 1.00 98.00 91 SER A CA 1
ATOM 719 C C . SER A 1 91 ? 13.276 9.394 9.914 1.00 98.00 91 SER A C 1
ATOM 721 O O . SER A 1 91 ? 12.313 9.906 10.486 1.00 98.00 91 SER A O 1
ATOM 723 N N . ALA A 1 92 ? 13.953 10.037 8.957 1.00 98.25 92 ALA A N 1
ATOM 724 C CA . ALA A 1 92 ? 13.614 11.388 8.526 1.00 98.25 92 ALA A CA 1
ATOM 725 C C . ALA A 1 92 ? 12.233 11.461 7.851 1.00 98.25 92 ALA A C 1
ATOM 727 O O . ALA A 1 92 ? 11.452 12.370 8.142 1.00 98.25 92 ALA A O 1
ATOM 728 N N . CYS A 1 93 ? 11.910 10.502 6.981 1.00 97.94 93 CYS A N 1
ATOM 729 C CA . CYS A 1 93 ? 10.609 10.416 6.318 1.00 97.94 93 CYS A CA 1
ATOM 730 C C . CYS A 1 93 ? 9.475 10.165 7.320 1.00 97.94 93 CYS A C 1
ATOM 732 O O . CYS A 1 93 ? 8.502 10.918 7.336 1.00 97.94 93 CYS A O 1
ATOM 734 N N . ILE A 1 94 ? 9.610 9.168 8.201 1.00 97.94 94 ILE A N 1
ATOM 735 C CA . ILE A 1 94 ? 8.607 8.869 9.234 1.00 97.94 94 ILE A CA 1
ATOM 736 C C . ILE A 1 94 ? 8.436 10.053 10.189 1.00 97.94 94 ILE A C 1
ATOM 738 O O . ILE A 1 94 ? 7.306 10.403 10.532 1.00 97.94 94 ILE A O 1
ATOM 742 N N . GLY A 1 95 ? 9.537 10.699 10.587 1.00 98.12 95 GLY A N 1
ATOM 743 C CA . GLY A 1 95 ? 9.503 11.909 11.403 1.00 98.12 95 GLY A CA 1
ATOM 744 C C . GLY A 1 95 ? 8.671 13.013 10.751 1.00 98.12 95 GLY A C 1
ATOM 745 O O . GLY A 1 95 ? 7.765 13.551 11.383 1.00 98.12 95 GLY A O 1
ATOM 746 N N . LYS A 1 96 ? 8.900 13.282 9.459 1.00 98.19 96 LYS A N 1
ATOM 747 C CA . LYS A 1 96 ? 8.146 14.299 8.713 1.00 98.19 96 LYS A CA 1
ATOM 748 C C . LYS A 1 96 ? 6.665 13.940 8.549 1.00 98.19 96 LYS A C 1
ATOM 750 O O . LYS A 1 96 ? 5.812 14.810 8.683 1.00 98.19 96 LYS A O 1
ATOM 755 N N . ILE A 1 97 ? 6.344 12.674 8.286 1.00 97.19 97 ILE A N 1
ATOM 756 C CA . ILE A 1 97 ? 4.956 12.191 8.171 1.00 97.19 97 ILE A CA 1
ATOM 757 C C . ILE A 1 97 ? 4.199 12.430 9.484 1.00 97.19 97 ILE A C 1
ATOM 759 O O . ILE A 1 97 ? 3.097 12.982 9.466 1.00 97.19 97 ILE A O 1
ATOM 763 N N . LYS A 1 98 ? 4.815 12.093 10.624 1.00 96.50 98 LYS A N 1
ATOM 764 C CA . LYS A 1 98 ? 4.240 12.328 11.957 1.00 96.50 98 LYS A CA 1
ATOM 765 C C . LYS A 1 98 ? 4.089 13.817 12.268 1.00 96.50 98 LYS A C 1
ATOM 767 O O . LYS A 1 98 ? 3.034 14.225 12.738 1.00 96.50 98 LYS A O 1
ATOM 772 N N . GLU A 1 99 ? 5.099 14.628 11.959 1.00 98.19 99 GLU A N 1
ATOM 773 C CA . GLU A 1 99 ? 5.060 16.092 12.117 1.00 98.19 99 GLU A CA 1
ATOM 774 C C . GLU A 1 99 ? 3.885 16.727 11.352 1.00 98.19 99 GLU A C 1
ATOM 776 O O . GLU A 1 99 ? 3.242 17.650 11.845 1.00 98.19 99 GLU A O 1
ATOM 781 N N . LEU A 1 100 ? 3.550 16.193 10.173 1.00 97.81 100 LEU A N 1
ATOM 782 C CA . LEU A 1 100 ? 2.423 16.639 9.346 1.00 97.81 100 LEU A CA 1
ATOM 783 C C . LEU A 1 100 ? 1.072 16.005 9.743 1.00 97.81 100 LEU A C 1
ATOM 785 O O . LEU A 1 100 ? 0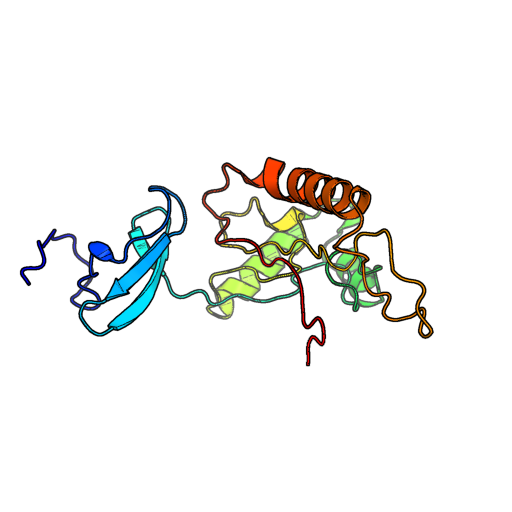.075 16.141 9.022 1.00 97.81 100 LEU A O 1
ATOM 789 N N . ASN A 1 101 ? 1.012 15.314 10.885 1.00 97.50 101 ASN A N 1
ATOM 790 C CA . ASN A 1 101 ? -0.171 14.618 11.393 1.00 97.50 101 ASN A CA 1
ATOM 791 C C . ASN A 1 101 ? -0.740 13.578 10.409 1.00 97.50 101 ASN A C 1
ATOM 793 O O . ASN A 1 101 ? -1.960 13.420 10.307 1.00 97.50 101 ASN A O 1
ATOM 797 N N . PHE A 1 102 ? 0.113 12.918 9.626 1.00 98.25 102 PHE A N 1
ATOM 798 C CA . PHE A 1 102 ? -0.231 11.681 8.925 1.00 98.25 102 PHE A CA 1
ATOM 799 C C . PHE A 1 102 ? 0.077 10.490 9.836 1.00 98.25 102 PHE A C 1
ATOM 801 O O . PHE A 1 102 ? 0.973 10.554 10.679 1.00 98.25 102 PHE A O 1
ATOM 808 N N . ASN A 1 103 ? -0.674 9.402 9.677 1.00 97.50 103 ASN A N 1
ATOM 809 C CA . ASN A 1 103 ? -0.573 8.229 10.548 1.00 97.50 103 ASN A CA 1
ATOM 810 C C . ASN A 1 103 ? -0.280 6.926 9.796 1.00 97.50 103 ASN A C 1
ATOM 812 O O . ASN A 1 103 ? -0.242 5.876 10.431 1.00 97.50 103 ASN A O 1
ATOM 816 N N . ALA A 1 104 ? -0.086 6.979 8.476 1.00 98.25 104 ALA A N 1
ATOM 817 C CA . ALA A 1 104 ? 0.108 5.785 7.669 1.00 98.25 104 ALA A CA 1
ATOM 818 C C . ALA A 1 104 ? 0.997 6.004 6.433 1.00 98.25 104 ALA A C 1
ATOM 820 O O . ALA A 1 104 ? 1.272 7.133 6.016 1.00 98.25 104 ALA A O 1
ATOM 821 N N . LEU A 1 105 ? 1.416 4.894 5.829 1.00 98.06 105 LEU A N 1
ATOM 822 C CA . LEU A 1 105 ? 2.182 4.816 4.588 1.00 98.06 105 LEU A CA 1
ATOM 823 C C . LEU A 1 105 ? 1.311 4.209 3.480 1.00 98.06 105 LEU A C 1
ATOM 825 O O . LEU A 1 105 ? 0.750 3.124 3.648 1.00 98.06 105 LEU A O 1
ATOM 829 N N . GLY A 1 106 ? 1.159 4.945 2.383 1.00 96.50 106 GLY A N 1
ATOM 830 C CA . GLY A 1 106 ? 0.273 4.635 1.262 1.00 96.50 106 GLY A CA 1
ATOM 831 C C . GLY A 1 106 ? 0.822 3.613 0.279 1.00 96.50 106 GLY A C 1
ATOM 832 O O . GLY A 1 106 ? 1.910 3.064 0.436 1.00 96.50 106 GLY A O 1
ATOM 833 N N . ALA A 1 107 ? 0.051 3.386 -0.784 1.00 95.19 107 ALA A N 1
ATOM 834 C CA . ALA A 1 107 ? 0.492 2.599 -1.926 1.00 95.19 107 ALA A CA 1
ATOM 835 C C . ALA A 1 107 ? 1.845 3.112 -2.456 1.00 95.19 107 ALA A C 1
ATOM 837 O O . ALA A 1 107 ? 2.121 4.315 -2.440 1.00 95.19 107 ALA A O 1
ATOM 838 N N . TRP A 1 108 ? 2.677 2.187 -2.942 1.00 95.62 108 TRP A N 1
ATOM 839 C CA . TRP A 1 108 ? 4.028 2.443 -3.467 1.00 95.62 108 TRP A CA 1
ATOM 840 C C . TRP A 1 108 ? 5.048 3.008 -2.469 1.00 95.62 108 TRP A C 1
ATOM 842 O O . TRP A 1 108 ? 6.099 3.511 -2.880 1.00 95.62 108 TRP A O 1
ATOM 852 N N . THR A 1 109 ? 4.776 2.917 -1.170 1.00 95.94 109 THR A N 1
ATOM 853 C CA . THR A 1 109 ? 5.855 2.911 -0.184 1.00 95.94 109 THR A CA 1
ATOM 854 C C . THR A 1 109 ? 6.735 1.678 -0.404 1.00 95.94 109 THR A C 1
ATOM 856 O O . THR A 1 109 ? 6.212 0.594 -0.651 1.00 95.94 109 THR A O 1
ATOM 859 N N . THR A 1 110 ? 8.058 1.840 -0.363 1.00 94.25 110 THR A N 1
ATOM 860 C CA . THR A 1 110 ? 8.996 0.727 -0.574 1.00 94.25 110 THR A CA 1
ATOM 861 C C . THR A 1 110 ? 9.231 -0.084 0.704 1.00 94.25 110 THR A C 1
ATOM 863 O O . THR A 1 110 ? 9.019 0.396 1.821 1.00 94.25 110 THR A O 1
ATOM 866 N N . GLU A 1 111 ? 9.615 -1.351 0.536 1.00 93.56 111 GLU A N 1
ATOM 867 C CA . GLU A 1 111 ? 9.592 -2.369 1.595 1.00 93.56 111 GLU A CA 1
ATOM 868 C C . GLU A 1 111 ? 10.464 -2.047 2.813 1.00 93.56 111 GLU A C 1
ATOM 870 O O . GLU A 1 111 ? 10.147 -2.475 3.925 1.00 93.56 111 GLU A O 1
ATOM 875 N N . GLU A 1 112 ? 11.513 -1.235 2.645 1.00 94.00 112 GLU A N 1
ATOM 876 C CA . GLU A 1 112 ? 12.391 -0.838 3.744 1.00 94.00 112 GLU A CA 1
ATOM 877 C C . GLU A 1 112 ? 11.641 -0.073 4.852 1.00 94.00 112 GLU A C 1
ATOM 879 O O . GLU A 1 112 ? 12.078 -0.044 6.002 1.00 94.00 112 GLU A O 1
ATOM 884 N N . PHE A 1 113 ? 10.465 0.488 4.552 1.00 96.19 113 PHE A N 1
ATOM 885 C CA . PHE A 1 113 ? 9.641 1.206 5.521 1.00 96.19 113 PHE A CA 1
ATOM 886 C C . PHE A 1 113 ? 8.719 0.315 6.368 1.00 96.19 113 PHE A C 1
ATOM 888 O O . PHE A 1 113 ? 8.245 0.770 7.412 1.00 96.19 113 PHE A O 1
ATOM 895 N N . PHE A 1 114 ? 8.451 -0.936 5.989 1.00 95.31 114 PHE A N 1
ATOM 896 C CA . PHE A 1 114 ? 7.347 -1.712 6.582 1.00 95.31 114 PHE A CA 1
ATOM 897 C C . PHE A 1 114 ? 7.579 -2.175 8.026 1.00 95.31 114 PHE A C 1
ATOM 899 O O . PHE A 1 114 ? 6.619 -2.362 8.775 1.00 95.31 114 PHE A O 1
ATOM 906 N N . ASN A 1 115 ? 8.834 -2.276 8.469 1.00 90.56 115 ASN A N 1
ATOM 907 C CA . ASN A 1 115 ? 9.192 -2.728 9.819 1.00 90.56 115 ASN A CA 1
ATOM 908 C C . ASN A 1 115 ? 9.392 -1.573 10.820 1.00 90.56 115 ASN A C 1
ATOM 910 O O . ASN A 1 115 ? 10.243 -1.657 11.700 1.00 90.56 115 ASN A O 1
ATOM 914 N N . ASN A 1 116 ? 8.615 -0.489 10.702 1.00 93.56 116 ASN A N 1
ATOM 915 C CA . ASN A 1 116 ? 8.808 0.733 11.501 1.00 93.56 116 ASN A CA 1
ATOM 916 C C . ASN A 1 116 ? 7.613 1.124 12.389 1.00 93.56 116 ASN A C 1
ATOM 918 O O . ASN A 1 116 ? 7.510 2.272 12.823 1.00 93.56 116 ASN A O 1
ATOM 922 N N . ASN A 1 117 ? 6.704 0.186 12.677 1.00 93.75 117 ASN A N 1
ATOM 923 C CA . ASN A 1 117 ? 5.514 0.415 13.510 1.00 93.75 117 ASN A CA 1
ATOM 924 C C . ASN A 1 117 ? 4.621 1.572 13.024 1.00 93.75 117 ASN A C 1
ATOM 926 O O . ASN A 1 117 ? 4.066 2.332 13.818 1.00 93.75 117 ASN A O 1
ATOM 930 N N . VAL A 1 118 ? 4.510 1.728 11.705 1.00 97.06 118 VAL A N 1
ATOM 931 C CA . V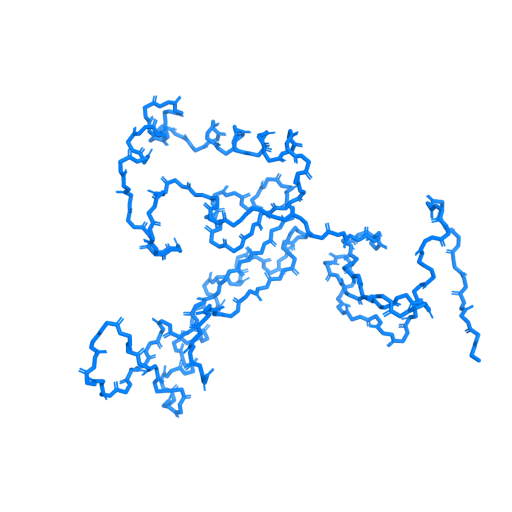AL A 1 118 ? 3.596 2.678 11.065 1.00 97.06 118 VAL A CA 1
ATOM 932 C C . VAL A 1 118 ? 2.622 1.871 10.211 1.00 97.06 118 VAL A C 1
ATOM 934 O O . VAL A 1 118 ? 3.090 1.072 9.401 1.00 97.06 118 VAL A O 1
ATOM 937 N N . PRO A 1 119 ? 1.296 2.051 10.368 1.00 98.31 119 PRO A N 1
ATOM 938 C CA . PRO A 1 119 ? 0.310 1.428 9.497 1.00 98.31 119 PRO A CA 1
ATOM 939 C C . PRO A 1 119 ? 0.627 1.659 8.021 1.00 98.31 119 PRO A C 1
ATOM 941 O O . PRO A 1 119 ? 0.960 2.776 7.627 1.00 98.31 119 PRO A O 1
ATOM 944 N N . PHE A 1 120 ? 0.511 0.630 7.190 1.00 98.31 120 PHE A N 1
ATOM 945 C CA . PHE A 1 120 ? 0.829 0.742 5.772 1.00 98.31 120 PHE A CA 1
ATOM 946 C C . PHE A 1 120 ? -0.079 -0.102 4.886 1.00 98.31 120 PHE A C 1
ATOM 948 O O . PHE A 1 120 ? -0.718 -1.053 5.334 1.00 98.31 120 PHE A O 1
ATOM 955 N N . THR A 1 121 ? -0.124 0.252 3.609 1.00 97.75 121 THR A N 1
ATOM 956 C CA . THR A 1 121 ? -0.729 -0.558 2.547 1.00 97.75 121 THR A CA 1
ATOM 957 C C . THR A 1 121 ? 0.341 -0.984 1.560 1.00 97.75 121 THR A C 1
ATOM 959 O O . THR A 1 121 ? 1.230 -0.196 1.254 1.00 97.75 121 THR A O 1
ATOM 962 N N . GLU A 1 122 ? 0.204 -2.174 0.991 1.00 96.50 122 GLU A N 1
ATOM 963 C CA . GLU A 1 122 ? 0.994 -2.594 -0.170 1.00 96.50 122 GLU A CA 1
ATOM 964 C C . GLU A 1 122 ? 0.087 -2.642 -1.411 1.00 96.50 122 GLU A C 1
ATOM 966 O O . GLU A 1 122 ? -1.127 -2.771 -1.296 1.00 96.50 122 GLU A O 1
ATOM 971 N N . ILE A 1 123 ? 0.641 -2.514 -2.612 1.00 96.12 123 ILE A N 1
ATOM 972 C CA . ILE A 1 123 ? -0.074 -2.738 -3.872 1.00 96.12 123 ILE A CA 1
ATOM 973 C C . ILE A 1 123 ? 0.470 -4.007 -4.557 1.00 96.12 123 ILE A C 1
ATOM 975 O O . ILE A 1 123 ? 1.602 -4.388 -4.314 1.00 96.12 123 ILE A O 1
ATOM 979 N N . ILE A 1 124 ? -0.276 -4.715 -5.402 1.00 95.88 124 ILE A N 1
ATOM 980 C CA . ILE A 1 124 ? 0.215 -5.969 -6.021 1.00 95.88 124 ILE A CA 1
ATOM 981 C C . ILE A 1 124 ? 0.589 -5.770 -7.498 1.00 95.88 124 ILE A C 1
ATOM 983 O O . ILE A 1 124 ? 1.635 -6.253 -7.945 1.00 95.88 124 ILE A O 1
ATOM 987 N N . GLU A 1 125 ? -0.157 -4.914 -8.196 1.00 93.50 125 GLU A N 1
ATOM 988 C CA . GLU A 1 125 ? -0.061 -4.612 -9.630 1.00 93.50 125 GLU A CA 1
ATOM 989 C C . GLU A 1 125 ? -0.187 -5.866 -10.514 1.00 93.50 125 GLU A C 1
ATOM 991 O O . GLU A 1 125 ? 0.683 -6.122 -11.352 1.00 93.50 125 GLU A O 1
ATOM 996 N N . PHE A 1 126 ? -1.252 -6.653 -10.326 1.00 94.25 126 PHE A N 1
ATOM 997 C CA . PHE A 1 126 ? -1.529 -7.848 -11.135 1.00 94.25 126 PHE A CA 1
ATOM 998 C C . PHE A 1 126 ? -1.633 -7.553 -12.633 1.00 94.25 126 PHE A C 1
ATOM 1000 O O . PHE A 1 126 ? -1.228 -8.377 -13.450 1.00 94.25 126 PHE A O 1
ATOM 1007 N N . PHE A 1 127 ? -2.116 -6.371 -13.016 1.00 90.62 127 PHE A N 1
ATOM 1008 C CA . PHE A 1 127 ? -2.256 -5.978 -14.418 1.00 90.62 127 PHE A CA 1
ATOM 1009 C C . PHE A 1 127 ? -0.935 -5.754 -15.145 1.00 90.62 127 PHE A C 1
ATOM 1011 O O . PHE A 1 127 ? -0.906 -5.638 -16.366 1.00 90.62 127 PHE A O 1
ATOM 1018 N N . LYS A 1 128 ? 0.173 -5.718 -14.405 1.00 90.12 128 LYS A N 1
ATOM 1019 C CA . LYS A 1 128 ? 1.517 -5.676 -14.976 1.00 90.12 128 LYS A CA 1
ATOM 1020 C C . LYS A 1 128 ? 2.156 -7.064 -15.080 1.00 90.12 128 LYS A C 1
ATOM 1022 O O . LYS A 1 128 ? 3.362 -7.146 -15.319 1.00 90.12 128 LYS A O 1
ATOM 1027 N N . GLU A 1 129 ? 1.391 -8.127 -14.850 1.00 93.25 129 GLU A N 1
ATOM 1028 C CA . GLU A 1 129 ? 1.827 -9.515 -14.969 1.00 93.25 129 GLU A CA 1
ATOM 1029 C C . GLU A 1 129 ? 1.180 -10.150 -16.208 1.00 93.25 129 GLU A C 1
ATOM 1031 O O . GLU A 1 129 ? -0.015 -9.990 -16.448 1.00 93.25 129 GLU A O 1
ATOM 1036 N N . GLY A 1 130 ? 1.990 -10.841 -17.013 1.00 92.12 130 GLY A N 1
ATOM 1037 C CA . GLY A 1 130 ? 1.549 -11.461 -18.263 1.00 92.12 130 GLY A CA 1
ATOM 1038 C C . GLY A 1 130 ? 0.987 -12.883 -18.092 1.00 92.12 130 GLY A C 1
ATOM 1039 O O . GLY A 1 130 ? 0.914 -13.393 -16.973 1.00 92.12 130 GLY A O 1
ATOM 1040 N N . PRO A 1 131 ? 0.658 -13.571 -19.201 1.00 94.69 131 PRO A N 1
ATOM 1041 C CA . PRO A 1 131 ? 0.807 -13.122 -20.586 1.00 94.69 131 PRO A CA 1
ATOM 1042 C C . PRO A 1 131 ? -0.111 -11.946 -20.926 1.00 94.69 131 PRO A C 1
ATOM 1044 O O . PRO A 1 131 ? -1.101 -11.697 -20.245 1.00 94.69 131 PRO A O 1
ATOM 1047 N N . PHE A 1 132 ? 0.245 -11.219 -21.981 1.00 91.38 132 PHE A N 1
ATOM 1048 C CA . PHE A 1 132 ? -0.503 -10.063 -22.461 1.00 91.38 132 PHE A CA 1
ATOM 1049 C C . PHE A 1 132 ? -1.169 -10.390 -23.791 1.00 91.38 132 PHE A C 1
ATOM 1051 O O . PHE A 1 132 ? -0.590 -11.094 -24.621 1.00 91.38 132 PHE A O 1
ATOM 1058 N N . LEU A 1 133 ? -2.372 -9.860 -23.990 1.00 89.56 133 LEU A N 1
ATOM 1059 C CA . LEU A 1 133 ? -3.031 -9.888 -25.286 1.00 89.56 133 LEU A CA 1
ATOM 1060 C C . LEU A 1 133 ? -2.162 -9.144 -26.313 1.00 89.56 133 LEU A C 1
ATOM 1062 O O . LEU A 1 133 ? -1.497 -8.164 -25.955 1.00 89.56 133 LEU A O 1
ATOM 1066 N N . PRO A 1 134 ? -2.179 -9.558 -27.591 1.00 84.94 134 PRO A N 1
ATOM 1067 C CA . PRO A 1 134 ? -1.568 -8.781 -28.660 1.00 84.94 134 PRO A CA 1
ATOM 1068 C C . PRO A 1 134 ? -2.150 -7.361 -28.655 1.00 84.94 134 PRO A C 1
ATOM 1070 O O . PRO A 1 134 ? -3.334 -7.163 -28.923 1.00 84.94 134 PRO A O 1
ATOM 1073 N N . SER A 1 135 ? -1.331 -6.374 -28.295 1.00 70.69 135 SER A N 1
ATOM 1074 C CA . SER A 1 135 ? -1.758 -4.980 -28.178 1.00 70.69 135 SER A CA 1
ATOM 1075 C C . SER A 1 135 ? -1.310 -4.183 -29.395 1.00 70.69 135 SER A C 1
ATOM 1077 O O . SER A 1 135 ? -0.173 -4.308 -29.841 1.00 70.69 135 SER A O 1
ATOM 1079 N N . VAL A 1 136 ? -2.181 -3.300 -29.888 1.00 57.34 136 VAL A N 1
ATOM 1080 C CA . VAL A 1 136 ? -1.820 -2.281 -30.891 1.00 57.34 136 VAL A CA 1
ATOM 1081 C C . VAL A 1 136 ? -0.982 -1.150 -30.267 1.00 57.34 136 VAL A C 1
ATOM 1083 O O . VAL A 1 136 ? -0.353 -0.374 -30.978 1.00 57.34 136 VAL A O 1
ATOM 1086 N N . ASN A 1 137 ? -0.971 -1.046 -28.931 1.00 66.19 137 ASN A N 1
ATOM 1087 C CA . ASN A 1 137 ? -0.212 -0.065 -28.162 1.00 66.19 137 ASN A CA 1
ATOM 1088 C C . ASN A 1 137 ? 0.642 -0.767 -27.094 1.00 66.19 137 ASN A C 1
ATOM 1090 O O . ASN A 1 137 ? 0.153 -1.133 -26.022 1.00 66.19 137 ASN A O 1
ATOM 1094 N N . GLU A 1 138 ? 1.935 -0.915 -27.373 1.00 66.94 138 GLU A N 1
ATOM 1095 C CA . GLU A 1 138 ? 2.905 -1.560 -26.478 1.00 66.94 138 GLU A CA 1
ATOM 1096 C C . GLU A 1 138 ? 3.061 -0.850 -25.123 1.00 66.94 138 GLU A C 1
ATOM 1098 O O . GLU A 1 138 ? 3.560 -1.447 -24.173 1.00 66.94 138 GLU A O 1
ATOM 1103 N N . LYS A 1 139 ? 2.626 0.414 -24.999 1.00 69.00 139 LYS A N 1
ATOM 1104 C CA . LYS A 1 139 ? 2.795 1.196 -23.764 1.00 69.00 139 LYS A CA 1
ATOM 1105 C C . LYS A 1 139 ? 1.834 0.790 -22.648 1.00 69.00 139 LYS A C 1
ATOM 1107 O O . LYS A 1 139 ? 2.184 0.962 -21.488 1.00 69.00 139 LYS A O 1
ATOM 1112 N N . ASN A 1 140 ? 0.664 0.247 -22.993 1.00 72.50 140 ASN A N 1
ATOM 1113 C CA . ASN A 1 140 ? -0.358 -0.199 -22.042 1.00 72.50 140 ASN A CA 1
ATOM 1114 C C . ASN A 1 140 ? -0.865 -1.594 -22.446 1.00 72.50 140 ASN A C 1
ATOM 1116 O O . ASN A 1 140 ? -1.978 -1.717 -22.963 1.00 72.50 140 ASN A O 1
ATOM 1120 N N . PRO A 1 141 ? -0.043 -2.645 -22.290 1.00 81.44 141 PRO A N 1
ATOM 1121 C CA . PRO A 1 141 ? -0.456 -3.993 -22.639 1.00 81.44 141 PRO A CA 1
ATOM 1122 C C . PRO A 1 141 ? -1.544 -4.478 -21.672 1.00 81.44 141 PRO A C 1
ATOM 1124 O O . PRO A 1 141 ? -1.429 -4.320 -20.457 1.00 81.44 141 PRO A O 1
ATOM 1127 N N . LEU A 1 142 ? -2.599 -5.081 -22.219 1.00 88.00 142 LEU A N 1
ATOM 1128 C CA . LEU A 1 142 ? -3.686 -5.670 -21.440 1.00 88.00 142 LEU A CA 1
ATOM 1129 C C . LEU A 1 142 ? -3.335 -7.134 -21.130 1.00 88.00 142 LEU A C 1
ATOM 1131 O O . LEU A 1 142 ? -3.119 -7.898 -22.075 1.00 88.00 142 LEU A O 1
ATOM 1135 N N . PRO A 1 143 ? -3.238 -7.557 -19.858 1.00 91.94 143 PRO A N 1
ATOM 1136 C CA . PRO A 1 143 ? -3.057 -8.968 -19.528 1.00 91.94 143 PRO A CA 1
ATOM 1137 C C . PRO A 1 143 ? -4.200 -9.824 -20.078 1.00 91.94 143 PRO A C 1
ATOM 1139 O O . PRO A 1 143 ? -5.371 -9.450 -19.996 1.00 91.94 143 PRO A O 1
ATOM 1142 N N . ASP A 1 144 ? -3.864 -11.009 -20.582 1.00 93.06 144 ASP A N 1
ATOM 1143 C CA . ASP A 1 144 ? -4.858 -12.034 -20.885 1.00 93.06 144 ASP A CA 1
ATOM 1144 C C . ASP A 1 144 ? -5.240 -12.759 -19.588 1.00 93.06 144 ASP A C 1
ATOM 1146 O O . ASP A 1 144 ? -4.702 -13.815 -19.253 1.00 93.06 144 ASP A O 1
ATOM 1150 N N . ILE A 1 145 ? -6.165 -12.160 -18.832 1.00 93.19 145 ILE A N 1
ATOM 1151 C CA . ILE A 1 145 ? -6.612 -12.680 -17.530 1.00 93.19 145 ILE A CA 1
ATOM 1152 C C . ILE A 1 145 ? -7.342 -14.028 -17.627 1.00 93.19 145 ILE A C 1
ATOM 1154 O O . ILE A 1 145 ? -7.527 -14.699 -16.611 1.00 93.19 145 ILE A O 1
ATOM 1158 N N . PHE A 1 146 ? -7.763 -14.430 -18.831 1.00 94.19 146 PHE A N 1
ATOM 1159 C CA . PHE A 1 146 ? -8.399 -15.723 -19.079 1.00 94.19 146 PHE A CA 1
ATOM 1160 C C . PHE A 1 146 ? -7.374 -16.813 -19.404 1.00 94.19 146 PHE A C 1
ATOM 1162 O O . PHE A 1 146 ? -7.680 -18.001 -19.278 1.00 94.19 146 PHE A O 1
ATOM 1169 N N . HIS A 1 147 ? -6.147 -16.441 -19.775 1.00 96.44 147 HIS A N 1
ATOM 1170 C CA . HIS A 1 147 ? -5.083 -17.400 -20.011 1.00 96.44 147 HIS A CA 1
ATOM 1171 C C . HIS A 1 147 ? -4.627 -18.043 -18.684 1.00 96.44 147 HIS A C 1
ATOM 1173 O O . HIS A 1 147 ? -4.220 -17.331 -17.762 1.00 96.44 147 HIS A O 1
ATOM 1179 N N . PRO A 1 148 ? -4.568 -19.386 -18.564 1.00 96.38 148 PRO A N 1
ATOM 1180 C CA . PRO A 1 148 ? -4.187 -20.058 -17.314 1.00 96.38 148 PRO A CA 1
ATOM 1181 C C . PRO A 1 148 ? -2.823 -19.626 -16.749 1.00 96.38 148 PRO A C 1
ATOM 1183 O O . PRO A 1 148 ? -2.627 -19.568 -15.537 1.00 96.38 148 PRO A O 1
ATOM 1186 N N . ALA A 1 149 ? -1.873 -19.281 -17.624 1.00 97.19 149 ALA A N 1
ATOM 1187 C CA . ALA A 1 149 ? -0.565 -18.769 -17.207 1.00 97.19 149 ALA A CA 1
ATOM 1188 C C . ALA A 1 149 ? -0.629 -17.414 -16.475 1.00 97.19 149 ALA A C 1
ATOM 1190 O O . ALA A 1 149 ? 0.261 -17.142 -15.669 1.00 97.19 149 ALA A O 1
ATOM 1191 N N . TRP A 1 150 ? -1.666 -16.598 -16.700 1.00 96.81 150 TRP A N 1
ATOM 1192 C CA . TRP A 1 150 ? -1.843 -15.340 -15.973 1.00 96.81 150 TRP A CA 1
ATOM 1193 C C . TRP A 1 150 ? -2.145 -15.601 -14.501 1.00 96.81 150 TRP A C 1
ATOM 1195 O O . TRP A 1 150 ? -1.508 -15.015 -13.631 1.00 96.81 150 TRP A O 1
ATOM 1205 N N . LEU A 1 151 ? -3.022 -16.568 -14.203 1.00 95.69 151 LEU A N 1
ATOM 1206 C CA . LEU A 1 151 ? -3.308 -16.976 -12.823 1.00 95.69 151 LEU A CA 1
ATOM 1207 C C . LEU A 1 151 ? -2.035 -17.432 -12.096 1.00 95.69 151 LEU A C 1
ATOM 1209 O O . LEU A 1 151 ? -1.816 -17.059 -10.947 1.00 95.69 151 LEU A O 1
ATOM 1213 N N . ILE A 1 152 ? -1.154 -18.172 -12.778 1.00 97.81 152 ILE A N 1
ATOM 1214 C CA . ILE A 1 152 ? 0.141 -18.600 -12.224 1.00 97.81 152 ILE A CA 1
ATOM 1215 C C . ILE A 1 152 ? 1.054 -17.393 -11.948 1.00 97.81 152 ILE A C 1
ATOM 1217 O O . ILE A 1 152 ? 1.769 -17.373 -10.941 1.00 97.81 152 ILE A O 1
ATOM 1221 N N . ALA A 1 153 ? 1.071 -16.397 -12.837 1.00 97.38 153 ALA A N 1
ATOM 1222 C CA . ALA A 1 153 ? 1.864 -15.183 -12.664 1.00 97.38 153 ALA A CA 1
ATOM 1223 C C . ALA A 1 153 ? 1.331 -14.316 -11.511 1.00 97.38 153 ALA A C 1
ATOM 1225 O O . ALA A 1 153 ? 2.103 -13.932 -10.628 1.00 97.38 153 ALA A O 1
ATOM 1226 N N . ALA A 1 154 ? 0.016 -14.095 -11.459 1.00 97.06 154 ALA A N 1
ATOM 1227 C CA . ALA A 1 154 ? -0.656 -13.367 -10.391 1.00 97.06 154 ALA A CA 1
ATOM 1228 C C . ALA A 1 154 ? -0.423 -14.032 -9.026 1.00 97.06 154 ALA A C 1
ATOM 1230 O O . ALA A 1 154 ? 0.011 -13.384 -8.078 1.00 97.06 154 ALA A O 1
ATOM 1231 N N . ASP A 1 155 ? -0.601 -15.346 -8.928 1.00 97.44 155 ASP A N 1
ATOM 1232 C CA . ASP A 1 155 ? -0.393 -16.102 -7.692 1.00 97.44 155 ASP A CA 1
ATOM 1233 C C . ASP A 1 155 ? 1.080 -16.087 -7.233 1.00 97.44 155 ASP A C 1
ATOM 1235 O O . ASP A 1 155 ? 1.384 -15.915 -6.051 1.00 97.44 155 ASP A O 1
ATOM 1239 N N . ARG A 1 156 ? 2.037 -16.158 -8.170 1.00 97.94 156 ARG A N 1
ATOM 1240 C CA . ARG A 1 156 ? 3.467 -15.958 -7.870 1.00 97.94 156 ARG A CA 1
ATOM 1241 C C . ARG A 1 156 ? 3.738 -14.560 -7.313 1.00 97.94 156 ARG A C 1
ATOM 1243 O O . ARG A 1 156 ? 4.473 -14.435 -6.333 1.00 97.94 156 ARG A O 1
ATOM 1250 N N . LYS A 1 157 ? 3.140 -13.526 -7.912 1.00 97.00 157 LYS A N 1
ATOM 1251 C CA . LYS A 1 157 ? 3.266 -12.131 -7.475 1.00 97.00 157 LYS A CA 1
ATOM 1252 C C . LYS A 1 157 ? 2.674 -11.922 -6.082 1.00 97.00 157 LYS A C 1
ATOM 1254 O O . LYS A 1 157 ? 3.345 -11.363 -5.215 1.00 97.00 157 LYS A O 1
ATOM 1259 N N . ALA A 1 158 ? 1.463 -12.429 -5.853 1.00 97.81 158 ALA A N 1
ATOM 1260 C CA . ALA A 1 158 ? 0.795 -12.395 -4.559 1.00 97.81 158 ALA A CA 1
ATOM 1261 C C . ALA A 1 158 ? 1.623 -13.121 -3.495 1.00 97.81 158 ALA A C 1
ATOM 1263 O O . ALA A 1 158 ? 1.866 -12.568 -2.430 1.00 97.81 158 ALA A O 1
ATOM 1264 N N . ARG A 1 159 ? 2.147 -14.321 -3.781 1.00 98.06 159 ARG A N 1
ATOM 1265 C CA . ARG A 1 159 ? 3.029 -15.020 -2.835 1.00 98.06 159 ARG A CA 1
ATOM 1266 C C . ARG A 1 159 ? 4.265 -14.205 -2.486 1.00 98.06 159 ARG A C 1
ATOM 1268 O O . ARG A 1 159 ? 4.587 -14.115 -1.304 1.00 98.06 159 ARG A O 1
ATOM 1275 N N . ALA A 1 160 ? 4.937 -13.623 -3.473 1.00 96.50 160 ALA A N 1
ATOM 1276 C CA . ALA A 1 160 ? 6.151 -12.849 -3.241 1.00 96.50 160 ALA A CA 1
ATOM 1277 C C . ALA A 1 160 ? 5.903 -11.624 -2.343 1.00 96.50 160 ALA A C 1
ATOM 1279 O O . ALA A 1 160 ? 6.685 -11.383 -1.431 1.00 96.50 160 ALA A O 1
ATOM 1280 N N . LEU A 1 161 ? 4.805 -10.891 -2.561 1.00 95.94 161 LEU A N 1
ATOM 1281 C CA . LEU A 1 161 ? 4.516 -9.654 -1.824 1.00 95.94 161 LEU A CA 1
ATOM 1282 C C . LEU A 1 161 ? 3.746 -9.888 -0.519 1.00 95.94 161 LEU A C 1
ATOM 1284 O O . LEU A 1 161 ? 4.001 -9.234 0.489 1.00 95.94 161 LEU A O 1
ATOM 1288 N N . CYS A 1 162 ? 2.806 -10.831 -0.501 1.00 97.38 162 CYS A N 1
ATOM 1289 C CA . CYS A 1 162 ? 1.937 -11.042 0.651 1.00 97.38 162 CYS A CA 1
ATOM 1290 C C . CYS A 1 162 ? 2.551 -11.983 1.694 1.00 97.38 162 CYS A C 1
ATOM 1292 O O . CYS A 1 162 ? 2.356 -11.771 2.891 1.00 97.38 162 CYS A O 1
ATOM 1294 N N . SER A 1 163 ? 3.314 -13.007 1.286 1.00 97.12 163 SER A N 1
ATOM 1295 C CA . SER A 1 163 ? 3.839 -14.001 2.239 1.00 97.12 163 SER A CA 1
ATOM 1296 C C . SER A 1 163 ? 4.756 -13.393 3.301 1.00 97.12 163 SER A C 1
ATOM 1298 O O . SER A 1 163 ? 4.569 -13.733 4.474 1.00 97.12 163 SER A O 1
ATOM 1300 N N . PRO A 1 164 ? 5.697 -12.484 2.972 1.00 96.31 164 PRO A N 1
ATOM 1301 C CA . PRO A 1 164 ? 6.527 -11.828 3.986 1.00 96.31 164 PRO A CA 1
ATOM 1302 C C . PRO A 1 164 ? 5.712 -11.002 4.990 1.00 96.31 164 PRO A C 1
ATOM 1304 O O . PRO A 1 164 ? 6.096 -10.883 6.149 1.00 96.31 164 PRO A O 1
ATOM 1307 N N . LEU A 1 165 ? 4.553 -10.486 4.569 1.00 96.75 165 LEU A N 1
ATOM 1308 C CA . LEU A 1 165 ? 3.737 -9.549 5.341 1.00 96.75 165 LEU A CA 1
ATOM 1309 C C . LEU A 1 165 ? 2.561 -10.207 6.083 1.00 96.75 165 LEU A C 1
ATOM 1311 O O . LEU A 1 165 ? 1.875 -9.534 6.848 1.00 96.75 165 LEU A O 1
ATOM 1315 N N . ARG A 1 166 ? 2.342 -11.520 5.917 1.00 95.25 166 ARG A N 1
ATOM 1316 C CA . ARG A 1 166 ? 1.165 -12.263 6.424 1.00 95.25 166 ARG A CA 1
ATOM 1317 C C . ARG A 1 166 ? 0.891 -12.133 7.931 1.00 95.25 166 ARG A C 1
ATOM 1319 O O . ARG A 1 166 ? -0.240 -12.314 8.379 1.00 95.25 166 ARG A O 1
ATOM 1326 N N . TYR A 1 167 ? 1.919 -11.843 8.727 1.00 95.94 167 TYR A N 1
ATOM 1327 C CA . TYR A 1 167 ? 1.798 -11.652 10.178 1.00 95.94 167 TYR A CA 1
ATOM 1328 C C . TYR A 1 167 ? 1.988 -10.204 10.626 1.00 95.94 167 TYR A C 1
ATOM 1330 O O . TYR A 1 167 ? 1.893 -9.928 11.822 1.00 95.94 167 TYR A O 1
ATOM 1338 N N . SER A 1 168 ? 2.224 -9.278 9.693 1.00 96.88 168 SER A N 1
ATOM 1339 C CA . SER A 1 168 ? 2.355 -7.867 10.024 1.00 96.88 168 SER A CA 1
ATOM 1340 C C . SER A 1 168 ? 1.035 -7.341 10.570 1.00 96.88 168 SER A C 1
ATOM 1342 O O . SER A 1 168 ? -0.004 -7.391 9.915 1.00 96.88 168 SER A O 1
ATOM 1344 N N . LYS A 1 169 ? 1.095 -6.814 11.789 1.00 96.81 169 LYS A N 1
ATOM 1345 C CA . LYS A 1 169 ? -0.023 -6.142 12.457 1.00 96.81 169 LYS A CA 1
ATOM 1346 C C . LYS A 1 169 ? -0.219 -4.718 11.944 1.00 96.81 169 LYS A C 1
ATOM 1348 O O . LYS A 1 169 ? -1.286 -4.149 12.122 1.00 96.81 169 LYS A O 1
ATOM 1353 N N . TRP A 1 170 ? 0.799 -4.179 11.278 1.00 97.81 170 TRP A N 1
ATOM 1354 C CA . TRP A 1 170 ? 0.816 -2.835 10.711 1.00 97.81 170 TRP A CA 1
ATOM 1355 C C . TRP A 1 170 ? 0.306 -2.789 9.270 1.00 97.81 170 TRP A C 1
ATOM 1357 O O . TRP A 1 170 ? 0.011 -1.713 8.762 1.00 97.81 170 TRP A O 1
ATOM 1367 N N . LEU A 1 171 ? 0.160 -3.940 8.612 1.00 97.88 171 LEU A N 1
ATOM 1368 C CA . LEU A 1 171 ? -0.434 -4.001 7.286 1.00 97.88 171 LEU A CA 1
ATOM 1369 C C . LEU A 1 171 ? -1.954 -3.807 7.379 1.00 97.88 171 LEU A C 1
ATOM 1371 O O . LEU A 1 171 ? -2.669 -4.646 7.927 1.00 97.88 171 LEU A O 1
ATOM 1375 N N . VAL A 1 172 ? -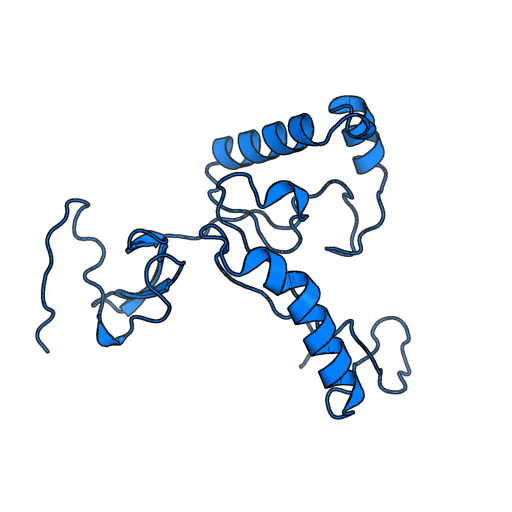2.439 -2.717 6.791 1.00 98.00 172 VAL A N 1
ATOM 1376 C CA . VAL A 1 172 ? -3.864 -2.375 6.706 1.00 98.00 172 VAL A CA 1
ATOM 1377 C C . VAL A 1 172 ? -4.555 -3.191 5.616 1.00 98.00 172 VAL A C 1
ATOM 1379 O O . VAL A 1 172 ? -5.684 -3.641 5.795 1.00 98.00 172 VAL A O 1
ATOM 1382 N N . GLY A 1 173 ? -3.877 -3.403 4.486 1.00 97.00 173 GLY A N 1
ATOM 1383 C CA . GLY A 1 173 ? -4.409 -4.176 3.372 1.00 97.00 173 GLY A CA 1
ATOM 1384 C C . GLY A 1 173 ? -3.597 -4.032 2.090 1.00 97.00 173 GLY A C 1
ATOM 1385 O O . GLY A 1 173 ? -2.548 -3.380 2.067 1.00 97.00 173 GLY A O 1
ATOM 1386 N N . TYR A 1 174 ? -4.114 -4.647 1.027 1.00 97.62 174 TYR A N 1
ATOM 1387 C CA . TYR A 1 174 ? -3.512 -4.631 -0.301 1.00 97.62 174 TYR A CA 1
ATOM 1388 C C . TYR A 1 174 ? -4.408 -3.914 -1.308 1.00 97.62 174 TYR A C 1
ATOM 1390 O O . TYR A 1 174 ? -5.601 -4.203 -1.389 1.00 97.62 174 TYR A O 1
ATOM 1398 N N . PHE A 1 175 ? -3.821 -3.053 -2.131 1.00 97.12 175 PHE A N 1
ATOM 1399 C CA . PHE A 1 175 ? -4.411 -2.678 -3.412 1.00 97.12 175 PHE A CA 1
ATOM 1400 C C . PHE A 1 175 ? -4.014 -3.717 -4.457 1.00 97.12 175 PHE A C 1
ATOM 1402 O O . PHE A 1 175 ? -2.869 -4.165 -4.496 1.00 97.12 175 PHE A O 1
ATOM 1409 N N . THR A 1 176 ? -4.930 -4.115 -5.330 1.00 95.00 176 THR A N 1
ATOM 1410 C CA . THR A 1 176 ? -4.591 -5.070 -6.389 1.00 95.00 176 THR A CA 1
ATOM 1411 C C . THR A 1 176 ? -3.879 -4.374 -7.536 1.00 95.00 176 THR A C 1
ATOM 1413 O O . THR A 1 176 ? -2.850 -4.862 -7.982 1.00 95.00 176 THR A O 1
ATOM 1416 N N . ASP A 1 177 ? -4.364 -3.203 -7.948 1.00 93.06 177 ASP A N 1
ATOM 1417 C CA . ASP A 1 177 ? -3.959 -2.494 -9.162 1.00 93.06 177 ASP A CA 1
ATOM 1418 C C . ASP A 1 177 ? -4.247 -0.987 -9.055 1.00 93.06 177 ASP A C 1
ATOM 1420 O O . ASP A 1 177 ? -4.754 -0.522 -8.034 1.00 93.06 177 ASP A O 1
ATOM 1424 N N . ASN A 1 178 ? -3.923 -0.220 -10.103 1.00 91.44 178 ASN A N 1
ATOM 1425 C CA . ASN A 1 178 ? -4.172 1.220 -10.183 1.00 91.44 178 ASN A CA 1
ATOM 1426 C C . ASN A 1 178 ? -4.723 1.620 -11.559 1.00 91.44 178 ASN A C 1
ATOM 1428 O O . ASN A 1 178 ? -4.077 1.335 -12.563 1.00 91.44 178 ASN A O 1
ATOM 1432 N N . GLU A 1 179 ? -5.865 2.318 -11.576 1.00 88.50 179 GLU A N 1
ATOM 1433 C CA . GLU A 1 179 ? -6.423 3.053 -12.731 1.00 88.50 179 GLU A CA 1
ATOM 1434 C C . GLU A 1 179 ? -6.391 2.292 -14.070 1.00 88.50 179 GLU A C 1
ATOM 1436 O O . GLU A 1 179 ? -5.909 2.784 -15.085 1.00 88.50 179 GLU A O 1
ATOM 1441 N N . LEU A 1 180 ? -6.935 1.074 -14.083 1.00 84.00 180 LEU A N 1
ATOM 1442 C CA . LEU A 1 180 ? -6.840 0.145 -15.218 1.00 84.00 180 LEU A CA 1
ATOM 1443 C C . LEU A 1 180 ? -7.602 0.558 -16.487 1.00 84.00 180 LEU A C 1
ATOM 1445 O O . LEU A 1 180 ? -7.491 -0.122 -17.502 1.00 84.00 180 LEU A O 1
ATOM 1449 N N . GLY A 1 181 ? -8.370 1.649 -16.445 1.00 76.75 181 GLY A N 1
ATOM 1450 C CA . GLY A 1 181 ? -9.090 2.152 -17.616 1.00 76.75 181 GLY A CA 1
ATOM 1451 C C . GLY A 1 181 ? -10.156 1.186 -18.138 1.00 76.75 181 GLY A C 1
ATOM 1452 O O . GLY A 1 181 ? -10.290 1.026 -19.346 1.00 76.75 181 GLY A O 1
ATOM 1453 N N . PHE A 1 182 ? -10.902 0.525 -17.243 1.00 76.12 182 PHE A N 1
ATOM 1454 C CA . PHE A 1 182 ? -11.976 -0.410 -17.618 1.00 76.12 182 PHE A CA 1
ATOM 1455 C C . PHE A 1 182 ? -13.180 0.240 -18.327 1.00 76.12 182 PHE A C 1
ATOM 1457 O O . PHE A 1 182 ? -14.051 -0.486 -18.808 1.00 76.12 182 PHE A O 1
ATOM 1464 N N . GLY A 1 183 ? -13.241 1.571 -18.387 1.00 58.47 183 GLY A N 1
ATOM 1465 C CA . GLY A 1 183 ? -14.315 2.345 -19.010 1.00 58.47 183 GLY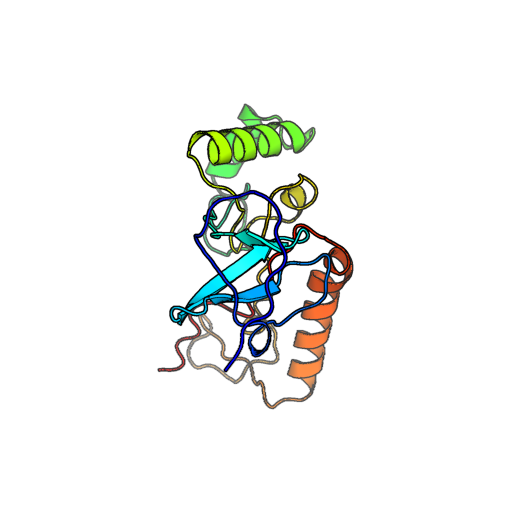 A CA 1
ATOM 1466 C C . GLY A 1 183 ? -14.273 3.795 -18.574 1.00 58.47 183 GLY A C 1
ATOM 1467 O O . GLY A 1 183 ? -14.118 4.016 -17.352 1.00 58.47 183 GLY A O 1
#